Protein AF-U5DQE7-F1 (afdb_monomer_lite)

Sequence (127 aa):
MANWGPDRNLSLDQGKIYVLKVPANRRAEFHFSCESWYENAAIIYNNDPTDPQVFAERGNYACSLSDWNAPIVPHDATYMITSWNKSSPPRAQNPWYKAPIKSNLKARDTSSSGLRTRLTTAITTFL

pLDDT: mean 73.58, std 19.36, range [27.23, 93.06]

Foldseek 3Di:
DFADDPVRNDADDPVQKDKDKDAAQAKEKEFFDEPDQWKKKKWKFFPDNVYTDTPDIAIVLVPRRDMDMDDHHRGIGMIIMWMWTFPDGDDPPTDIDTDHFDWPFDFDPPPDDHRHGYGPRHSPDDD

Structure (mmCIF, N/CA/C/O backbone):
data_AF-U5DQE7-F1
#
_entry.id   AF-U5DQE7-F1
#
loop_
_atom_site.group_PDB
_atom_site.id
_atom_site.type_symbol
_atom_site.label_atom_id
_atom_site.label_alt_id
_atom_site.label_comp_id
_atom_site.label_asym_id
_atom_site.label_entity_id
_atom_site.label_seq_id
_atom_site.pdbx_PDB_ins_code
_atom_site.Cartn_x
_atom_site.Cartn_y
_atom_site.Cartn_z
_atom_site.occupancy
_atom_site.B_iso_or_equiv
_atom_site.auth_seq_id
_atom_site.auth_comp_id
_atom_site.auth_asym_id
_atom_site.auth_atom_id
_atom_site.pdbx_PDB_model_num
ATOM 1 N N . MET A 1 1 ? -13.258 5.498 -15.178 1.00 61.09 1 MET A N 1
ATOM 2 C CA . MET A 1 1 ? -12.520 4.420 -14.483 1.00 61.09 1 MET A CA 1
ATOM 3 C C . MET A 1 1 ? -11.697 5.064 -13.386 1.00 61.09 1 MET A C 1
ATOM 5 O O . MET A 1 1 ? -11.162 6.138 -13.628 1.00 61.09 1 MET A O 1
ATOM 9 N N . ALA A 1 2 ? -11.654 4.457 -12.201 1.00 77.38 2 ALA A N 1
ATOM 10 C CA . ALA A 1 2 ? -10.790 4.909 -11.117 1.00 77.38 2 ALA A CA 1
ATOM 11 C C . ALA A 1 2 ? -9.318 4.692 -11.489 1.00 77.38 2 ALA A C 1
ATOM 13 O O . ALA A 1 2 ? -8.970 3.647 -12.043 1.00 77.38 2 ALA A O 1
ATOM 14 N N . ASN A 1 3 ? -8.475 5.669 -11.170 1.00 86.44 3 ASN A N 1
ATOM 15 C CA . ASN A 1 3 ? -7.058 5.660 -11.496 1.00 86.44 3 ASN A CA 1
ATOM 16 C C . ASN A 1 3 ? -6.209 5.335 -10.261 1.00 86.44 3 ASN A C 1
ATOM 18 O O . ASN A 1 3 ? -6.413 5.913 -9.196 1.00 86.44 3 ASN A O 1
ATOM 22 N N . TRP A 1 4 ? -5.221 4.456 -10.426 1.00 89.44 4 TRP A N 1
ATOM 23 C CA . TRP A 1 4 ? -4.419 3.900 -9.333 1.00 89.44 4 TRP A CA 1
ATOM 24 C C . TRP A 1 4 ? -2.917 4.077 -9.570 1.00 89.44 4 TRP A C 1
ATOM 26 O O . TRP A 1 4 ? -2.478 4.350 -10.689 1.00 89.44 4 TRP A O 1
ATOM 36 N N . GLY A 1 5 ? -2.131 3.861 -8.515 1.00 88.94 5 GLY A N 1
ATOM 37 C CA . GLY A 1 5 ? -0.667 3.881 -8.566 1.00 88.94 5 GLY A CA 1
ATOM 38 C C . GLY A 1 5 ? -0.053 5.270 -8.350 1.00 88.94 5 GLY A C 1
ATOM 39 O O . GLY A 1 5 ? -0.800 6.240 -8.217 1.00 88.94 5 GLY A O 1
ATOM 40 N N . PRO A 1 6 ? 1.291 5.367 -8.324 1.00 85.06 6 PRO A N 1
ATOM 41 C CA . PRO A 1 6 ? 2.011 6.612 -8.018 1.00 85.06 6 PRO A CA 1
ATOM 42 C C . PRO A 1 6 ? 1.651 7.773 -8.959 1.00 85.06 6 PRO A C 1
ATOM 44 O O . PRO A 1 6 ? 1.451 8.901 -8.523 1.00 85.06 6 PRO A O 1
ATOM 47 N N . ASP A 1 7 ? 1.453 7.471 -10.247 1.00 84.69 7 ASP A N 1
ATOM 48 C CA . ASP A 1 7 ? 1.121 8.471 -11.273 1.0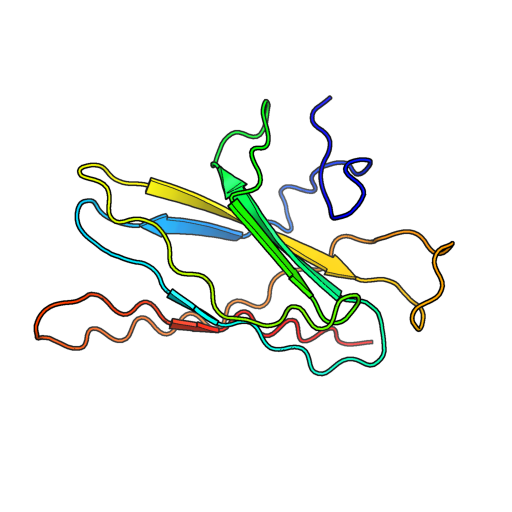0 84.69 7 ASP A CA 1
ATOM 49 C C . ASP A 1 7 ? -0.391 8.597 -11.533 1.00 84.69 7 ASP A C 1
ATOM 51 O O . ASP A 1 7 ? -0.814 9.353 -12.407 1.00 84.69 7 ASP A O 1
ATOM 55 N N . ARG A 1 8 ? -1.224 7.841 -10.800 1.00 85.75 8 ARG A N 1
ATOM 56 C CA . ARG A 1 8 ? -2.691 7.813 -10.945 1.00 85.75 8 ARG A CA 1
ATOM 57 C C . ARG A 1 8 ? -3.142 7.671 -12.403 1.00 85.75 8 ARG A C 1
ATOM 59 O O . ARG A 1 8 ? -3.994 8.418 -12.886 1.00 85.75 8 ARG A O 1
ATOM 66 N N . ASN A 1 9 ? -2.587 6.691 -13.103 1.00 85.19 9 ASN A N 1
ATOM 67 C CA . ASN A 1 9 ? -2.931 6.374 -14.492 1.00 85.19 9 ASN A CA 1
ATOM 68 C C . ASN A 1 9 ? -3.042 4.861 -14.754 1.00 85.19 9 ASN A C 1
ATOM 70 O O . ASN A 1 9 ? -3.178 4.440 -15.901 1.00 85.19 9 ASN A O 1
ATOM 74 N N . LEU A 1 10 ? -2.986 4.038 -13.702 1.00 86.69 10 LEU A N 1
ATOM 75 C CA . LEU A 1 10 ? -3.000 2.582 -13.810 1.00 86.69 10 LEU A CA 1
ATOM 76 C C . LEU A 1 10 ? -4.371 2.023 -13.438 1.00 86.69 10 LEU A C 1
ATOM 78 O O . LEU A 1 10 ? -5.117 2.603 -12.648 1.00 86.69 10 LEU A O 1
ATOM 82 N N . SER A 1 11 ? -4.675 0.847 -13.980 1.00 86.56 11 SER A N 1
ATOM 83 C CA . SER A 1 11 ? -5.838 0.057 -13.573 1.00 86.56 11 SER A CA 1
ATOM 84 C C . SER A 1 11 ? -5.534 -0.766 -12.319 1.00 86.56 11 SER A C 1
ATOM 86 O O . SER A 1 11 ? -4.393 -1.167 -12.076 1.00 86.56 11 SER A O 1
ATOM 88 N N . LEU A 1 12 ? -6.565 -1.047 -11.522 1.00 84.88 12 LEU A N 1
ATOM 89 C CA . LEU A 1 12 ? -6.435 -1.901 -10.346 1.00 84.88 12 LEU A CA 1
ATOM 90 C C . LEU A 1 12 ? -6.511 -3.380 -10.735 1.00 84.88 12 LEU A C 1
ATOM 92 O O . LEU A 1 12 ? -7.550 -3.860 -11.175 1.00 84.88 12 LEU A O 1
ATOM 96 N N . ASP A 1 13 ? -5.431 -4.117 -10.498 1.00 84.25 13 ASP A N 1
ATOM 97 C CA . ASP A 1 13 ? -5.444 -5.583 -10.507 1.00 84.25 13 ASP A CA 1
ATOM 98 C C . ASP A 1 13 ? -5.880 -6.097 -9.124 1.00 84.25 13 ASP A C 1
ATOM 100 O O . ASP A 1 13 ? -5.100 -6.063 -8.165 1.00 84.25 13 ASP A O 1
ATOM 104 N N . GLN A 1 14 ? -7.139 -6.540 -9.018 1.00 79.81 14 GLN A N 1
ATOM 105 C CA . GLN A 1 14 ? -7.742 -7.042 -7.775 1.00 79.81 14 GLN A CA 1
ATOM 106 C C . GLN A 1 14 ? -7.081 -8.331 -7.259 1.00 79.81 14 GLN A C 1
ATOM 108 O O . GLN A 1 14 ? -7.161 -8.613 -6.069 1.00 79.81 14 GLN A O 1
ATOM 113 N N . GLY A 1 15 ? -6.381 -9.097 -8.103 1.00 80.94 15 GLY A N 1
ATOM 114 C CA . GLY A 1 15 ? -5.656 -10.296 -7.667 1.00 80.94 15 GLY A CA 1
ATOM 115 C C . GLY A 1 15 ? -4.363 -9.986 -6.905 1.00 80.94 15 GLY A C 1
ATOM 116 O O . GLY A 1 15 ? -3.750 -10.884 -6.333 1.00 80.94 15 GLY A O 1
ATOM 117 N N . LYS A 1 16 ? -3.930 -8.718 -6.901 1.00 80.12 16 LYS A N 1
ATOM 118 C CA . LYS A 1 16 ? -2.654 -8.259 -6.326 1.00 80.12 16 LYS A CA 1
ATOM 119 C C . LYS A 1 16 ? -2.833 -7.125 -5.317 1.00 80.12 16 LYS A C 1
ATOM 121 O O . LYS A 1 16 ? -1.923 -6.318 -5.111 1.00 80.12 16 LYS A O 1
ATOM 126 N N . ILE A 1 17 ? -4.016 -7.026 -4.717 1.00 85.88 17 ILE A N 1
ATOM 127 C CA . ILE A 1 17 ? -4.270 -6.125 -3.591 1.00 85.88 17 ILE A CA 1
ATOM 128 C C . ILE A 1 17 ? -4.178 -6.897 -2.283 1.00 85.88 17 ILE A C 1
ATOM 130 O O . ILE A 1 17 ? -4.456 -8.093 -2.222 1.00 85.88 17 ILE A O 1
ATOM 134 N N . TYR A 1 18 ? -3.831 -6.184 -1.223 1.00 86.81 18 TYR A N 1
ATOM 135 C CA . TYR A 1 18 ? -3.963 -6.683 0.132 1.00 86.81 18 TYR A CA 1
ATOM 136 C C . TYR A 1 18 ? -4.969 -5.807 0.874 1.00 86.81 18 TYR A C 1
ATOM 138 O O . TYR A 1 18 ? -4.857 -4.584 0.853 1.00 86.81 18 TYR A O 1
ATOM 146 N N . VAL A 1 19 ? -5.960 -6.420 1.515 1.00 87.56 19 VAL A N 1
ATOM 147 C CA . VAL A 1 19 ? -7.005 -5.705 2.254 1.00 87.56 19 VAL A CA 1
ATOM 148 C C . VAL A 1 19 ? -6.808 -5.956 3.742 1.00 87.56 19 VAL A C 1
ATOM 150 O O . VAL A 1 19 ? -6.785 -7.101 4.189 1.00 87.56 19 VAL A O 1
ATOM 153 N N . LEU A 1 20 ? -6.671 -4.881 4.516 1.00 86.56 20 LEU A N 1
ATOM 154 C CA . LEU A 1 20 ? -6.579 -4.937 5.969 1.00 86.56 20 LEU A CA 1
ATOM 155 C C . LEU A 1 20 ? -7.849 -4.385 6.601 1.00 86.56 20 LEU A C 1
ATOM 157 O O . LEU A 1 20 ? -8.171 -3.212 6.417 1.00 86.56 20 LEU A O 1
ATOM 161 N N . LYS A 1 21 ? -8.494 -5.194 7.440 1.00 88.25 21 LYS A N 1
ATOM 162 C CA . LYS A 1 21 ? -9.537 -4.729 8.352 1.00 88.25 21 LYS A CA 1
ATOM 163 C C . LYS A 1 21 ? -8.928 -4.395 9.716 1.00 88.25 21 LYS A C 1
ATOM 165 O O . LYS A 1 21 ? -8.278 -5.240 10.330 1.00 88.25 21 LYS A O 1
ATOM 170 N N . VAL A 1 22 ? -9.142 -3.171 10.186 1.00 83.25 22 VAL A N 1
ATOM 171 C CA . VAL A 1 22 ? -8.717 -2.682 11.502 1.00 83.25 22 VAL A CA 1
ATOM 172 C C . VAL A 1 22 ? -9.962 -2.535 12.375 1.00 83.25 22 VAL A C 1
ATOM 174 O O . VAL A 1 22 ? -10.859 -1.778 12.001 1.00 83.25 22 VAL A O 1
ATOM 177 N N . PRO A 1 23 ? -10.052 -3.248 13.511 1.00 85.19 23 PRO A N 1
ATOM 178 C CA . PRO A 1 23 ? -11.201 -3.132 14.399 1.00 85.19 23 PRO A CA 1
ATOM 179 C C . PRO A 1 23 ? -11.373 -1.716 14.955 1.00 85.19 23 PRO A C 1
ATOM 181 O O . PRO A 1 23 ? -10.384 -1.006 15.170 1.00 85.19 23 PRO A O 1
ATOM 184 N N . ALA A 1 24 ? -12.616 -1.352 15.265 1.00 84.12 24 ALA A N 1
ATOM 185 C CA . ALA A 1 24 ? -12.944 -0.118 15.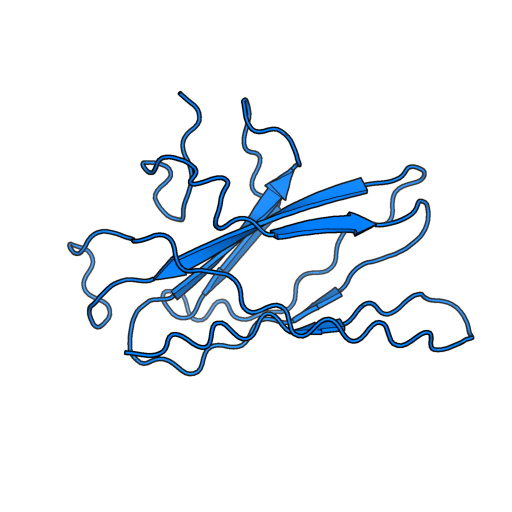973 1.00 84.12 24 ALA A CA 1
ATOM 186 C C . ALA A 1 24 ? -12.042 0.113 17.202 1.00 84.12 24 ALA A C 1
ATOM 188 O O . ALA A 1 24 ? -11.729 -0.811 17.959 1.00 84.12 24 ALA A O 1
ATOM 189 N N . ASN A 1 25 ? -11.645 1.368 17.420 1.00 86.69 25 ASN A N 1
ATOM 190 C CA . ASN A 1 25 ? -10.799 1.815 18.532 1.00 86.69 25 ASN A CA 1
ATOM 191 C C . ASN A 1 25 ? -9.416 1.137 18.604 1.00 86.69 25 ASN A C 1
ATOM 193 O O . ASN A 1 25 ? -8.765 1.143 19.653 1.00 86.69 25 ASN A O 1
ATOM 197 N N . ARG A 1 26 ? -8.939 0.548 17.501 1.00 80.94 26 ARG A N 1
ATOM 198 C CA . ARG A 1 26 ? -7.571 0.030 17.367 1.00 80.94 26 ARG A CA 1
ATOM 199 C C . ARG A 1 26 ? -6.780 0.855 16.356 1.00 80.94 26 ARG A C 1
ATOM 201 O O . ARG A 1 26 ? -7.337 1.582 15.540 1.00 80.94 26 ARG A O 1
ATOM 208 N N . ARG A 1 27 ? -5.454 0.728 16.427 1.00 82.38 27 ARG A N 1
ATOM 209 C CA . ARG A 1 27 ? -4.503 1.346 15.499 1.00 82.38 27 ARG A CA 1
ATOM 210 C C . ARG A 1 27 ? -3.766 0.256 14.734 1.00 82.38 27 ARG A C 1
ATOM 212 O O . ARG A 1 27 ? -3.354 -0.730 15.335 1.00 82.38 27 ARG A O 1
ATOM 219 N N . ALA A 1 28 ? -3.561 0.462 13.439 1.00 80.69 28 ALA A N 1
ATOM 220 C CA . ALA A 1 28 ? -2.615 -0.318 12.649 1.00 80.69 28 ALA A CA 1
ATOM 221 C C . ALA A 1 28 ? -1.363 0.516 12.365 1.00 80.69 28 ALA A C 1
ATOM 223 O O . ALA A 1 28 ? -1.461 1.711 12.074 1.00 80.69 28 ALA A O 1
ATOM 224 N N . GLU A 1 29 ? -0.201 -0.125 12.455 1.00 84.69 29 GLU A N 1
ATOM 225 C CA . GLU A 1 29 ? 1.101 0.476 12.170 1.00 84.69 29 GLU A CA 1
ATOM 226 C C . GLU A 1 29 ? 1.690 -0.233 10.949 1.00 84.69 29 GLU A C 1
ATOM 228 O O . GLU A 1 29 ? 1.798 -1.463 10.907 1.00 84.69 29 GLU A O 1
ATOM 233 N N . PHE A 1 30 ? 2.028 0.547 9.930 1.00 82.94 30 PHE A N 1
ATOM 234 C CA . PHE A 1 30 ? 2.573 0.059 8.675 1.00 82.94 30 PHE A CA 1
ATOM 235 C C . PHE A 1 30 ? 4.040 0.446 8.611 1.00 82.94 30 PHE A C 1
ATOM 237 O O . PHE A 1 30 ? 4.370 1.633 8.575 1.00 82.94 30 PHE A O 1
ATOM 244 N N . HIS A 1 31 ? 4.897 -0.572 8.585 1.00 81.56 31 HIS A N 1
ATOM 245 C CA . HIS A 1 31 ? 6.334 -0.398 8.449 1.00 81.56 31 HIS A CA 1
ATOM 246 C C . HIS A 1 31 ? 6.749 -0.697 7.016 1.00 81.56 31 HIS A C 1
ATOM 248 O O . HIS A 1 31 ? 6.436 -1.770 6.485 1.00 81.56 31 HIS A O 1
ATOM 254 N N . PHE A 1 32 ? 7.460 0.244 6.403 1.00 79.50 32 PHE A N 1
ATOM 255 C CA . PHE A 1 32 ? 7.891 0.143 5.014 1.00 79.50 32 PHE A CA 1
ATOM 256 C C . PHE A 1 32 ? 9.397 -0.073 4.950 1.00 79.50 32 PHE A C 1
ATOM 258 O O . PHE A 1 32 ? 10.180 0.679 5.521 1.00 79.50 32 PHE A O 1
ATOM 265 N N . SER A 1 33 ? 9.809 -1.097 4.214 1.00 79.38 33 SER A N 1
ATOM 266 C CA . SER A 1 33 ? 11.206 -1.329 3.871 1.00 79.38 33 SER A CA 1
ATOM 267 C C . SER A 1 33 ? 11.305 -1.749 2.410 1.00 79.38 33 SER A C 1
ATOM 269 O O . SER A 1 33 ? 10.366 -2.305 1.836 1.00 79.38 33 SER A O 1
ATOM 271 N N . CYS A 1 34 ? 12.438 -1.445 1.787 1.00 76.56 34 CYS A N 1
ATOM 272 C CA . CYS A 1 34 ? 12.687 -1.775 0.394 1.00 76.56 34 CYS A CA 1
ATOM 273 C C . CYS A 1 34 ? 14.158 -2.139 0.220 1.00 76.56 34 CYS A C 1
ATOM 275 O O . CYS A 1 34 ? 15.036 -1.305 0.423 1.00 76.56 34 CYS A O 1
ATOM 277 N N . GLU A 1 35 ? 14.410 -3.375 -0.196 1.00 75.50 35 GLU A N 1
ATOM 278 C CA . GLU A 1 35 ? 15.738 -3.880 -0.550 1.00 75.50 35 GLU A CA 1
ATOM 279 C C . GLU A 1 35 ? 15.780 -4.097 -2.063 1.00 75.50 35 GLU A C 1
ATOM 281 O O . GLU A 1 35 ? 15.776 -5.215 -2.568 1.00 75.50 35 GLU A O 1
ATOM 286 N N . SER A 1 36 ? 15.721 -2.999 -2.813 1.00 74.62 36 SER A N 1
ATOM 287 C CA . SER A 1 36 ? 15.698 -3.043 -4.272 1.00 74.62 36 SER A CA 1
ATOM 288 C C . SER A 1 36 ? 16.381 -1.822 -4.861 1.00 74.62 36 SER A C 1
ATOM 290 O O . SER A 1 36 ? 16.256 -0.708 -4.349 1.00 74.62 36 SER A O 1
ATOM 292 N N . TRP A 1 37 ? 17.088 -2.055 -5.964 1.00 72.19 37 TRP A N 1
ATOM 293 C CA . TRP A 1 37 ? 17.744 -1.023 -6.763 1.00 72.19 37 TRP A CA 1
ATOM 294 C C . TRP A 1 37 ? 16.777 -0.350 -7.746 1.00 72.19 37 TRP A C 1
ATOM 296 O O . TRP A 1 37 ? 17.087 0.705 -8.297 1.00 72.19 37 TRP A O 1
ATOM 306 N N . TYR A 1 38 ? 15.613 -0.960 -7.982 1.00 80.25 38 TYR A N 1
ATOM 307 C CA . TYR A 1 38 ? 14.571 -0.418 -8.848 1.00 80.25 38 TYR A CA 1
ATOM 308 C C . TYR A 1 38 ? 13.547 0.365 -8.041 1.00 80.25 38 TYR A C 1
ATOM 310 O O . TYR A 1 38 ? 13.410 0.166 -6.834 1.00 80.25 38 TYR A O 1
ATOM 318 N N . GLU A 1 39 ? 12.830 1.271 -8.698 1.00 84.00 39 GLU A N 1
ATOM 319 C CA . GLU A 1 39 ? 11.789 2.054 -8.034 1.00 84.00 39 GLU A CA 1
ATOM 320 C C . GLU A 1 39 ? 10.638 1.146 -7.592 1.00 84.00 39 GLU A C 1
ATOM 322 O O . GLU A 1 39 ? 10.113 0.359 -8.378 1.00 84.00 39 GLU A O 1
ATOM 327 N N . ASN A 1 40 ? 10.247 1.265 -6.327 1.00 84.88 40 ASN A N 1
ATOM 328 C CA . ASN A 1 40 ? 9.141 0.554 -5.706 1.00 84.88 40 ASN A CA 1
ATOM 329 C C . ASN A 1 40 ? 8.267 1.546 -4.947 1.00 84.88 40 ASN A C 1
ATOM 331 O O . ASN A 1 40 ? 8.777 2.463 -4.301 1.00 84.88 40 ASN A O 1
ATOM 335 N N . ALA A 1 41 ? 6.962 1.307 -4.978 1.00 87.50 41 ALA A N 1
ATOM 336 C CA . ALA A 1 41 ? 5.970 2.046 -4.225 1.00 87.50 41 ALA A CA 1
ATOM 337 C C . ALA A 1 41 ? 4.998 1.086 -3.531 1.00 87.50 41 ALA A C 1
ATOM 339 O O . ALA A 1 41 ? 4.624 0.043 -4.069 1.00 87.50 41 ALA A O 1
ATOM 340 N N . ALA A 1 42 ? 4.544 1.465 -2.348 1.00 88.75 42 ALA A N 1
ATOM 341 C CA . ALA A 1 42 ? 3.374 0.935 -1.685 1.00 88.75 42 ALA A CA 1
ATOM 342 C C . ALA A 1 42 ? 2.415 2.087 -1.405 1.00 88.75 42 ALA A C 1
ATOM 344 O O . ALA A 1 42 ? 2.820 3.144 -0.921 1.00 88.75 42 ALA A O 1
ATOM 345 N N . ILE A 1 43 ? 1.140 1.878 -1.717 1.00 91.06 43 ILE A N 1
ATOM 346 C CA . ILE A 1 43 ? 0.109 2.901 -1.554 1.00 91.06 43 ILE A CA 1
ATOM 347 C C . ILE A 1 43 ? -1.061 2.307 -0.786 1.00 91.06 43 ILE A C 1
ATOM 349 O O . ILE A 1 43 ? -1.546 1.226 -1.135 1.00 91.06 43 ILE A O 1
ATOM 353 N N . ILE A 1 44 ? -1.482 3.026 0.250 1.00 91.69 44 ILE A N 1
ATOM 354 C CA . ILE A 1 44 ? -2.632 2.732 1.097 1.00 91.69 44 ILE A CA 1
ATOM 355 C C . ILE A 1 44 ? -3.787 3.623 0.655 1.00 91.69 44 ILE A C 1
ATOM 357 O O . ILE A 1 44 ? -3.653 4.848 0.632 1.00 91.69 44 ILE A O 1
ATOM 361 N N . TYR A 1 45 ? -4.920 2.998 0.365 1.00 93.06 45 TYR A N 1
ATOM 362 C CA . TYR A 1 45 ? -6.165 3.646 -0.019 1.00 93.06 45 TYR A CA 1
ATOM 363 C C . TYR A 1 45 ? -7.284 3.358 0.984 1.00 93.06 45 TYR A C 1
ATOM 365 O O . TYR A 1 45 ? -7.200 2.419 1.788 1.00 93.06 45 TYR A O 1
ATOM 373 N N . ASN A 1 46 ? -8.363 4.131 0.885 1.00 90.56 46 ASN A N 1
ATOM 374 C CA . ASN A 1 46 ? -9.682 3.684 1.324 1.00 90.56 46 ASN A CA 1
ATOM 375 C C . ASN A 1 46 ? -10.096 2.399 0.586 1.00 90.56 46 ASN A C 1
ATOM 377 O O . ASN A 1 46 ? -9.612 2.076 -0.499 1.00 90.56 46 ASN A O 1
ATOM 381 N N . ASN A 1 47 ? -11.005 1.637 1.189 1.00 87.69 47 ASN A N 1
ATOM 382 C CA . ASN A 1 47 ? -11.566 0.443 0.563 1.00 87.69 47 ASN A CA 1
ATOM 383 C C . ASN A 1 47 ? -12.746 0.783 -0.365 1.00 87.69 47 ASN A C 1
ATOM 385 O O . ASN A 1 47 ? -13.799 0.155 -0.275 1.00 87.69 47 ASN A O 1
ATOM 389 N N . ASP A 1 48 ? -12.579 1.794 -1.221 1.00 86.06 48 ASP A N 1
ATOM 390 C CA . ASP A 1 48 ? -13.532 2.140 -2.275 1.00 86.06 48 ASP A CA 1
ATOM 391 C C . ASP A 1 48 ? -12.847 1.988 -3.645 1.00 86.06 48 ASP A C 1
ATOM 393 O O . ASP A 1 48 ? -11.949 2.760 -3.985 1.00 86.06 48 ASP A O 1
ATOM 397 N N . PRO A 1 49 ? -13.222 0.977 -4.447 1.00 79.81 49 PR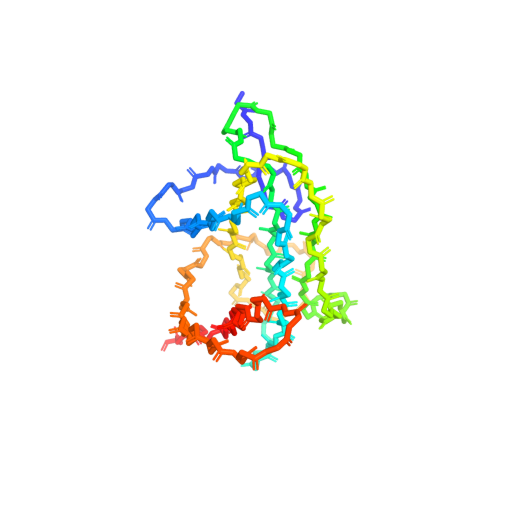O A N 1
ATOM 398 C CA . PRO A 1 49 ? -12.627 0.761 -5.761 1.00 79.81 49 PRO A CA 1
ATOM 399 C C . PRO A 1 49 ? -13.114 1.759 -6.829 1.00 79.81 49 PRO A C 1
ATOM 401 O O . PRO A 1 49 ? -12.580 1.767 -7.939 1.00 79.81 49 PRO A O 1
ATOM 404 N N . THR A 1 50 ? -14.139 2.563 -6.539 1.00 83.62 50 THR A N 1
ATOM 405 C CA . THR A 1 50 ? -14.710 3.549 -7.467 1.00 83.62 50 THR A CA 1
ATOM 406 C C . THR A 1 50 ? -14.169 4.957 -7.238 1.00 83.62 50 THR A C 1
ATOM 408 O O . THR A 1 50 ? -14.018 5.695 -8.212 1.00 83.62 50 THR A O 1
ATOM 411 N N . ASP A 1 51 ? -13.797 5.282 -5.996 1.00 86.25 51 ASP A N 1
ATOM 412 C CA . ASP A 1 51 ? -13.189 6.559 -5.609 1.00 86.25 51 ASP A CA 1
ATOM 413 C C . ASP A 1 51 ? -11.942 6.355 -4.718 1.00 86.25 51 ASP A C 1
ATOM 415 O O . ASP A 1 51 ? -12.022 6.397 -3.483 1.00 86.25 51 ASP A O 1
ATOM 419 N N . PRO A 1 52 ? -10.774 6.079 -5.331 1.00 87.75 52 PRO A N 1
ATOM 420 C CA . PRO A 1 52 ? -9.539 5.820 -4.609 1.00 87.75 52 PRO A CA 1
ATOM 421 C C . PRO A 1 52 ? -9.006 7.072 -3.917 1.00 87.75 52 PRO A C 1
ATOM 423 O O . PRO A 1 52 ? -8.361 7.928 -4.527 1.00 87.75 52 PRO A O 1
ATOM 426 N N . GLN A 1 53 ? -9.153 7.122 -2.602 1.00 90.62 53 GLN A N 1
ATOM 427 C CA . GLN A 1 53 ? -8.511 8.116 -1.759 1.00 90.62 53 GLN A CA 1
ATOM 428 C C . GLN A 1 53 ? -7.191 7.572 -1.212 1.00 90.62 53 GLN A C 1
ATOM 430 O O . GLN A 1 53 ? -7.175 6.615 -0.440 1.00 90.62 53 GLN A O 1
ATOM 435 N N . VAL A 1 54 ? -6.077 8.214 -1.571 1.00 92.00 54 VAL A N 1
ATOM 436 C CA . VAL A 1 54 ? -4.744 7.880 -1.047 1.00 92.00 54 VAL A CA 1
ATOM 437 C C . VAL A 1 54 ? -4.602 8.391 0.387 1.00 92.00 54 VAL A C 1
ATOM 439 O O . VAL A 1 54 ? -4.655 9.595 0.629 1.00 92.00 54 VAL A O 1
ATOM 442 N N . PHE A 1 55 ? -4.351 7.483 1.329 1.00 91.81 55 PHE A N 1
ATOM 443 C CA . PHE A 1 55 ? -3.959 7.825 2.699 1.00 91.81 55 PHE A CA 1
ATOM 444 C C . PHE A 1 55 ? -2.448 7.977 2.849 1.00 91.81 55 PHE A C 1
ATOM 446 O O . PHE A 1 55 ? -1.975 8.865 3.559 1.00 91.81 55 PHE A O 1
ATOM 453 N N . ALA A 1 56 ? -1.685 7.095 2.204 1.00 90.88 56 ALA A N 1
ATOM 454 C CA . ALA A 1 56 ? -0.234 7.115 2.257 1.00 90.88 56 ALA A CA 1
ATOM 455 C C . ALA A 1 56 ? 0.366 6.491 1.002 1.00 90.88 56 ALA A C 1
ATOM 457 O O . ALA A 1 56 ? -0.104 5.463 0.528 1.00 90.88 56 ALA A O 1
ATOM 458 N N . GLU A 1 57 ? 1.450 7.087 0.526 1.00 91.25 57 GLU A N 1
ATOM 459 C CA . GLU A 1 57 ? 2.298 6.580 -0.546 1.00 91.25 57 GLU A CA 1
ATOM 460 C C . GLU A 1 57 ? 3.739 6.560 -0.031 1.00 91.25 57 GLU A C 1
ATOM 462 O O . GLU A 1 57 ? 4.219 7.545 0.545 1.00 91.25 57 GLU A O 1
ATOM 467 N N . ARG A 1 58 ? 4.390 5.404 -0.139 1.00 89.44 58 ARG A N 1
ATOM 468 C CA . ARG A 1 58 ? 5.732 5.135 0.387 1.00 89.44 58 ARG A CA 1
ATOM 469 C C . ARG A 1 58 ? 6.538 4.361 -0.635 1.00 89.44 58 ARG A C 1
ATOM 471 O O . ARG A 1 58 ? 5.993 3.516 -1.328 1.00 89.44 58 ARG A O 1
ATOM 478 N N . GLY A 1 59 ? 7.831 4.619 -0.727 1.00 84.00 59 GLY A N 1
ATOM 479 C CA . GLY A 1 59 ? 8.687 4.003 -1.728 1.00 84.00 59 GLY A CA 1
ATOM 480 C C . GLY A 1 59 ? 10.108 4.544 -1.715 1.00 84.00 59 GLY A C 1
ATOM 481 O O . GLY A 1 59 ? 10.397 5.580 -1.114 1.00 84.00 59 GLY A O 1
ATOM 482 N N . ASN A 1 60 ? 11.010 3.846 -2.398 1.00 82.00 60 ASN A N 1
ATOM 483 C CA . ASN A 1 60 ? 12.418 4.243 -2.485 1.00 82.00 60 ASN A CA 1
ATOM 484 C C . ASN A 1 60 ? 12.677 5.354 -3.525 1.00 82.00 60 ASN A C 1
ATOM 486 O O . ASN A 1 60 ? 13.655 6.077 -3.376 1.00 82.00 60 ASN A O 1
ATOM 490 N N . TYR A 1 61 ? 11.794 5.554 -4.513 1.00 75.12 61 TYR A N 1
ATOM 491 C CA . TYR A 1 61 ? 11.926 6.585 -5.566 1.00 75.12 61 TYR A CA 1
ATOM 492 C C . TYR A 1 61 ? 11.882 8.032 -5.049 1.00 75.12 61 TYR A C 1
ATOM 494 O O . TYR A 1 61 ? 12.306 8.950 -5.742 1.00 75.12 61 TYR A O 1
ATOM 502 N N . ALA A 1 62 ? 11.407 8.238 -3.820 1.00 68.19 62 ALA A N 1
ATOM 503 C CA . ALA A 1 62 ? 11.420 9.529 -3.132 1.00 68.19 62 ALA A CA 1
ATOM 504 C C . ALA A 1 62 ? 12.068 9.438 -1.737 1.00 68.19 62 ALA A C 1
ATOM 506 O O . ALA A 1 62 ? 11.828 10.296 -0.889 1.00 68.19 62 ALA A O 1
ATOM 507 N N . CYS A 1 63 ? 12.823 8.362 -1.460 1.00 65.56 63 CYS A N 1
ATOM 508 C CA . CYS A 1 63 ? 13.346 8.033 -0.125 1.00 65.56 63 CYS A CA 1
ATOM 509 C C . CYS A 1 63 ? 12.273 8.080 0.986 1.00 65.56 63 CYS A C 1
ATOM 511 O O . CYS A 1 63 ? 12.565 8.339 2.153 1.00 65.56 63 CYS A O 1
ATOM 513 N N . SER A 1 64 ? 11.017 7.817 0.626 1.00 74.56 64 SER A N 1
ATOM 514 C CA . SER A 1 64 ? 9.850 7.920 1.497 1.00 74.56 64 SER A CA 1
ATOM 515 C C . SER A 1 64 ? 9.506 6.536 2.035 1.00 74.56 64 SER A C 1
ATOM 517 O O . SER A 1 64 ? 8.528 5.913 1.633 1.00 74.56 64 SER A O 1
ATOM 519 N N . LEU A 1 65 ? 10.354 6.015 2.918 1.00 81.44 65 LEU A N 1
ATOM 520 C CA . LEU A 1 65 ? 10.136 4.734 3.608 1.00 81.44 65 LEU A CA 1
ATOM 521 C C . LEU A 1 65 ? 9.708 4.936 5.067 1.00 81.44 65 LEU A C 1
ATOM 523 O O . LEU A 1 65 ? 9.845 4.038 5.889 1.00 81.44 65 LEU A O 1
ATOM 527 N N . SER A 1 66 ? 9.204 6.124 5.403 1.00 83.44 66 SER A N 1
ATOM 528 C CA . SER A 1 66 ? 8.716 6.404 6.747 1.00 83.44 66 SER A CA 1
ATOM 529 C C . SER A 1 66 ? 7.469 5.586 7.063 1.00 83.44 66 SER A C 1
ATOM 531 O O . SER A 1 66 ? 6.577 5.419 6.224 1.00 83.44 66 SER A O 1
ATOM 533 N N . ASP A 1 67 ? 7.396 5.119 8.304 1.00 85.50 67 ASP A N 1
ATOM 534 C CA . ASP A 1 67 ? 6.231 4.413 8.819 1.00 85.50 67 ASP A CA 1
ATOM 535 C C . ASP A 1 67 ? 4.958 5.260 8.684 1.00 85.50 67 ASP A C 1
ATOM 537 O O . ASP A 1 67 ? 4.980 6.498 8.722 1.00 85.50 67 ASP A O 1
ATOM 541 N N . TRP A 1 68 ? 3.822 4.583 8.540 1.00 86.69 68 TRP A N 1
ATOM 542 C CA . TRP A 1 68 ? 2.513 5.224 8.559 1.00 86.69 68 TRP A CA 1
ATOM 543 C C . TRP A 1 68 ? 1.607 4.561 9.587 1.00 86.69 68 TRP A C 1
ATOM 545 O O . TRP A 1 68 ? 1.549 3.337 9.702 1.00 86.69 68 TRP A O 1
ATOM 555 N N . ASN A 1 69 ? 0.869 5.390 10.317 1.00 86.31 69 ASN A N 1
ATOM 556 C CA . ASN A 1 69 ? -0.066 4.949 11.337 1.00 86.31 69 ASN A CA 1
ATOM 557 C C . ASN A 1 69 ? -1.486 5.254 10.875 1.00 86.31 69 ASN A C 1
ATOM 559 O O . ASN A 1 69 ? -1.807 6.408 10.583 1.00 86.31 69 ASN A O 1
ATOM 563 N N . ALA A 1 70 ? -2.339 4.233 10.863 1.00 85.38 70 ALA A N 1
ATOM 564 C CA . ALA A 1 70 ? -3.757 4.428 10.615 1.00 85.38 70 ALA A CA 1
ATOM 565 C C . ALA A 1 70 ? -4.392 5.269 11.740 1.00 85.38 70 ALA A C 1
ATOM 567 O O . ALA A 1 70 ? -4.045 5.076 12.913 1.00 85.38 70 ALA A O 1
ATOM 568 N N . PRO A 1 71 ? -5.323 6.187 11.424 1.00 86.62 71 PRO A N 1
ATOM 569 C CA . PRO A 1 71 ? -6.067 6.915 12.444 1.00 86.62 71 PRO A CA 1
ATOM 570 C C . PRO A 1 71 ? -6.914 5.953 13.286 1.00 86.62 71 PRO A C 1
ATOM 572 O O . PRO A 1 71 ? -7.451 4.970 12.778 1.00 86.62 71 PRO A O 1
ATOM 575 N N . ILE A 1 72 ? -7.055 6.253 14.578 1.00 86.25 72 ILE A N 1
ATOM 576 C CA . ILE A 1 72 ? -7.979 5.527 15.455 1.00 86.25 72 ILE A CA 1
ATOM 577 C C . ILE A 1 72 ? -9.385 6.059 15.186 1.00 86.25 72 ILE A C 1
ATOM 579 O O . ILE A 1 72 ? -9.628 7.258 15.315 1.00 86.25 72 ILE A O 1
ATOM 583 N N . VAL A 1 73 ? -10.304 5.167 14.826 1.00 88.00 73 VAL A N 1
ATOM 584 C CA . VAL A 1 73 ? -11.697 5.504 14.508 1.00 88.00 73 VAL A CA 1
ATOM 585 C C . VAL A 1 73 ? -12.671 4.652 15.333 1.00 88.00 73 VAL A C 1
ATOM 587 O O . VAL A 1 73 ? -12.323 3.534 15.720 1.00 88.00 73 VAL A O 1
ATOM 590 N N . PRO A 1 74 ? -13.893 5.145 15.617 1.00 89.44 74 PRO A N 1
ATOM 591 C CA . PRO A 1 74 ? -14.862 4.445 16.469 1.00 89.44 74 PRO A CA 1
ATOM 592 C C . PRO A 1 74 ? -15.584 3.277 15.772 1.00 89.44 74 PRO A C 1
ATOM 594 O O . PRO A 1 74 ? -16.439 2.640 16.381 1.00 89.44 74 PRO A O 1
ATOM 597 N N . HIS A 1 75 ? -15.269 2.997 14.508 1.00 89.50 75 HIS A N 1
ATOM 598 C CA . HIS A 1 75 ? -15.858 1.934 13.693 1.00 89.50 75 HIS A CA 1
ATOM 599 C C . HIS A 1 75 ? -14.758 1.108 13.018 1.00 89.50 75 HIS A C 1
ATOM 601 O O . HIS A 1 75 ? -13.610 1.541 12.946 1.00 89.50 75 HIS A O 1
ATOM 607 N N . ASP A 1 76 ? -15.100 -0.080 12.522 1.00 86.50 76 ASP A N 1
ATOM 608 C CA . ASP A 1 76 ? -14.158 -0.903 11.764 1.00 86.50 76 ASP A CA 1
ATOM 609 C C . ASP A 1 76 ? -13.720 -0.169 10.490 1.00 86.50 76 ASP A C 1
ATOM 611 O O . ASP A 1 76 ? -14.548 0.193 9.653 1.00 86.50 76 ASP A O 1
ATOM 615 N N . ALA A 1 77 ? -12.413 0.019 10.325 1.00 87.56 77 ALA A N 1
ATOM 616 C CA . ALA A 1 77 ? -11.831 0.615 9.130 1.00 87.56 77 ALA A CA 1
ATOM 617 C C . ALA A 1 77 ? -11.286 -0.472 8.206 1.00 87.56 77 ALA A C 1
ATOM 619 O O . ALA A 1 77 ? -10.744 -1.480 8.659 1.00 87.56 77 ALA A O 1
ATOM 620 N N . THR A 1 78 ? -11.391 -0.253 6.897 1.00 90.56 78 THR A N 1
ATOM 621 C CA . THR A 1 78 ? -10.775 -1.134 5.902 1.00 90.56 78 THR A CA 1
ATOM 622 C C . THR A 1 78 ? -9.831 -0.331 5.025 1.00 90.56 78 THR A C 1
ATOM 624 O O . THR A 1 78 ? -10.214 0.693 4.462 1.00 90.56 78 THR A O 1
ATOM 627 N N . TYR A 1 79 ? -8.601 -0.818 4.913 1.00 88.88 79 TYR A N 1
ATOM 628 C CA . TYR A 1 79 ? -7.544 -0.216 4.116 1.00 88.88 79 TYR A CA 1
ATOM 629 C C . TYR A 1 79 ? -7.160 -1.158 2.990 1.00 88.88 79 TYR A C 1
ATOM 631 O O . TYR A 1 79 ? -6.904 -2.342 3.224 1.00 88.88 79 TYR A O 1
ATOM 639 N N . MET A 1 80 ? -7.077 -0.622 1.779 1.00 91.25 80 MET A N 1
ATOM 640 C CA . MET A 1 80 ? -6.562 -1.359 0.637 1.00 91.25 80 MET A CA 1
ATOM 641 C C . MET A 1 80 ? -5.115 -0.957 0.390 1.00 91.25 80 MET A C 1
ATOM 643 O O . MET A 1 80 ? -4.805 0.211 0.176 1.00 91.25 80 MET A O 1
ATOM 647 N N . ILE A 1 81 ? -4.223 -1.937 0.404 1.00 90.19 81 ILE A N 1
ATOM 648 C CA . ILE A 1 81 ? -2.800 -1.757 0.157 1.00 90.19 81 ILE A CA 1
ATOM 649 C C . ILE A 1 81 ? -2.464 -2.304 -1.225 1.00 90.19 81 ILE A C 1
ATOM 651 O O . ILE A 1 81 ? -2.893 -3.386 -1.634 1.00 90.19 81 ILE A O 1
ATOM 655 N N . THR A 1 82 ? -1.670 -1.531 -1.954 1.00 89.75 82 THR A N 1
ATOM 656 C CA . THR A 1 82 ? -1.161 -1.880 -3.277 1.00 89.75 82 THR A CA 1
ATOM 657 C C . THR A 1 82 ? 0.351 -1.748 -3.309 1.00 89.75 82 THR A C 1
ATOM 659 O O . THR A 1 82 ? 0.892 -0.886 -2.621 1.00 89.75 82 THR A O 1
ATOM 662 N N . SER A 1 83 ? 1.021 -2.567 -4.119 1.00 88.44 83 SER A N 1
ATOM 663 C CA . SER A 1 83 ? 2.453 -2.443 -4.387 1.00 88.44 83 SER A CA 1
ATOM 664 C C . SER A 1 83 ? 2.709 -2.298 -5.884 1.00 88.44 83 SER A C 1
ATOM 666 O O . SER A 1 83 ? 2.011 -2.895 -6.708 1.00 88.44 8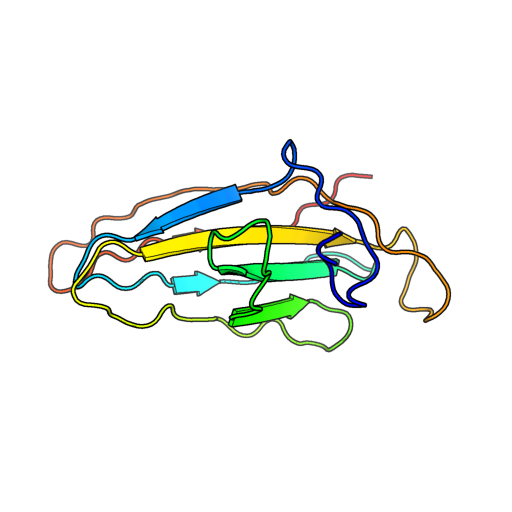3 SER A O 1
ATOM 668 N N . TRP A 1 84 ? 3.694 -1.474 -6.219 1.00 87.69 84 TRP A N 1
ATOM 669 C CA . TRP A 1 84 ? 4.092 -1.129 -7.573 1.00 87.69 84 TRP A CA 1
ATOM 670 C C . TRP A 1 84 ? 5.608 -1.141 -7.678 1.00 87.69 84 TRP A C 1
ATOM 672 O O . TRP A 1 84 ? 6.297 -0.769 -6.731 1.00 87.69 84 TRP A O 1
ATOM 682 N N . ASN A 1 85 ? 6.126 -1.525 -8.835 1.00 87.00 85 ASN A N 1
ATOM 683 C CA . ASN A 1 85 ? 7.550 -1.485 -9.121 1.00 87.00 85 ASN A CA 1
ATOM 684 C C . ASN A 1 85 ? 7.802 -1.051 -10.564 1.00 87.00 85 ASN A C 1
ATOM 686 O O . ASN A 1 85 ? 6.956 -1.228 -11.440 1.00 87.00 85 ASN A O 1
ATOM 690 N N . LYS A 1 86 ? 8.992 -0.522 -10.823 1.00 84.06 86 LYS A N 1
ATOM 691 C CA . LYS A 1 86 ? 9.525 -0.401 -12.178 1.00 84.06 86 LYS A CA 1
ATOM 692 C C . LYS A 1 86 ? 10.500 -1.535 -12.453 1.00 84.06 86 LYS A C 1
ATOM 694 O O . LYS A 1 86 ? 11.104 -2.103 -11.545 1.00 84.06 86 LYS A O 1
ATOM 699 N N . SER A 1 87 ? 10.673 -1.844 -13.730 1.00 75.88 87 SER A N 1
ATOM 700 C CA . SER A 1 87 ? 11.652 -2.822 -14.215 1.00 75.88 87 SER A CA 1
ATOM 701 C C . SER A 1 87 ? 13.037 -2.206 -14.457 1.00 75.88 87 SER A C 1
ATOM 703 O O . SER A 1 87 ? 13.860 -2.791 -15.155 1.00 75.88 87 SER A O 1
ATOM 705 N N . SER A 1 88 ? 13.293 -0.997 -13.950 1.00 66.81 88 SER A N 1
ATOM 706 C CA . SER A 1 88 ? 14.545 -0.279 -14.169 1.00 66.81 88 SER A CA 1
ATOM 707 C C . SER A 1 88 ? 14.956 0.549 -12.952 1.00 66.81 88 SER A C 1
ATOM 709 O O . SER A 1 88 ? 14.106 0.903 -12.129 1.00 66.81 88 SER A O 1
ATOM 711 N N . PRO A 1 89 ? 16.237 0.954 -12.882 1.00 65.69 89 PRO A N 1
ATOM 712 C CA . PRO A 1 89 ? 16.683 2.012 -11.979 1.00 65.69 89 PRO A CA 1
ATOM 713 C C . PRO A 1 89 ? 15.880 3.308 -12.211 1.00 65.69 89 PRO A C 1
ATOM 715 O O . PRO A 1 89 ? 15.258 3.435 -13.275 1.00 65.69 89 PRO A O 1
ATOM 718 N N . PRO A 1 90 ? 15.901 4.266 -11.265 1.00 61.22 90 PRO A N 1
ATOM 719 C CA . PRO A 1 90 ? 15.124 5.505 -11.325 1.00 61.22 90 PRO A CA 1
ATOM 720 C C . PRO A 1 90 ? 15.397 6.288 -12.616 1.00 61.22 90 PRO A C 1
ATOM 722 O O . PRO A 1 90 ? 16.390 7.000 -12.761 1.00 61.22 90 PRO A O 1
ATOM 725 N N . ARG A 1 91 ? 14.512 6.109 -13.598 1.00 57.75 91 ARG A N 1
ATOM 726 C CA . ARG A 1 91 ? 14.418 6.888 -14.832 1.00 57.75 91 ARG A CA 1
ATOM 727 C C . ARG A 1 91 ? 12.939 7.150 -15.061 1.00 57.75 91 ARG A C 1
ATOM 729 O O . ARG A 1 91 ? 12.146 6.216 -15.175 1.00 57.75 91 ARG A O 1
ATOM 736 N N . ALA A 1 92 ? 12.580 8.428 -15.125 1.00 56.53 92 ALA A N 1
ATOM 737 C CA . ALA A 1 92 ? 11.200 8.913 -15.085 1.00 56.53 92 ALA A CA 1
ATOM 738 C C . ALA A 1 92 ? 10.270 8.363 -16.188 1.00 56.53 92 ALA A C 1
ATOM 740 O O . ALA A 1 92 ? 9.062 8.512 -16.084 1.00 56.53 92 ALA A O 1
ATOM 741 N N . GLN A 1 93 ? 10.807 7.728 -17.234 1.00 67.81 93 GLN A N 1
ATOM 742 C CA . GLN A 1 93 ? 10.045 7.334 -18.424 1.00 67.81 93 GLN A CA 1
ATOM 743 C C . GLN A 1 93 ? 9.537 5.887 -18.414 1.00 67.81 93 GLN A C 1
ATOM 745 O O . GLN A 1 93 ? 8.693 5.546 -19.238 1.00 67.81 93 GLN A O 1
ATOM 750 N N . ASN A 1 94 ? 10.032 5.027 -17.519 1.00 75.88 94 ASN A N 1
ATOM 751 C CA . ASN A 1 94 ? 9.611 3.627 -17.521 1.00 75.88 94 ASN A CA 1
ATOM 752 C C . ASN A 1 94 ? 8.288 3.435 -16.764 1.00 75.88 94 ASN A C 1
ATOM 754 O O . ASN A 1 94 ? 8.109 4.033 -15.698 1.00 75.88 94 ASN A O 1
ATOM 758 N N . PRO A 1 95 ? 7.368 2.607 -17.292 1.00 79.94 95 PRO A N 1
ATOM 759 C CA . PRO A 1 95 ? 6.049 2.421 -16.705 1.00 79.94 95 PRO A CA 1
ATOM 760 C C . PRO A 1 95 ? 6.120 1.668 -15.372 1.00 79.94 95 PRO A C 1
ATOM 762 O O . PRO A 1 95 ? 7.016 0.854 -15.131 1.00 79.94 95 PRO A O 1
ATOM 765 N N . TRP A 1 96 ? 5.136 1.933 -14.516 1.00 84.25 96 TRP A N 1
ATOM 766 C CA . TRP A 1 96 ? 4.894 1.181 -13.291 1.00 84.25 96 TRP A CA 1
ATOM 767 C C . TRP A 1 96 ? 4.146 -0.117 -13.584 1.00 84.25 96 TRP A C 1
ATOM 769 O O . TRP A 1 96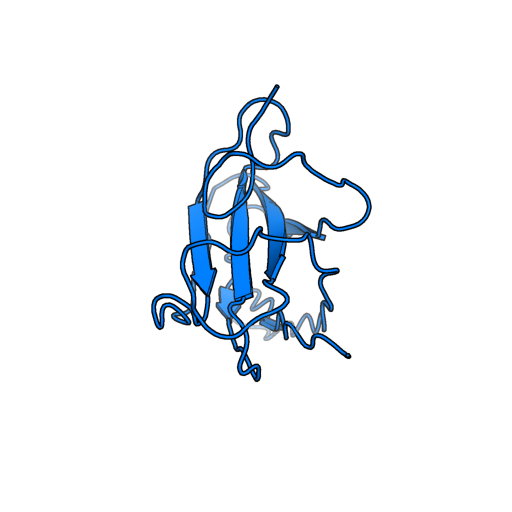 ? 3.193 -0.146 -14.362 1.00 84.25 96 TRP A O 1
ATOM 779 N N . TYR A 1 97 ? 4.520 -1.172 -12.874 1.00 83.31 97 TYR A N 1
ATOM 780 C CA . TYR A 1 97 ? 3.850 -2.463 -12.903 1.00 83.31 97 TYR A CA 1
ATOM 781 C C . TYR A 1 97 ? 3.323 -2.803 -11.519 1.00 83.31 97 TYR A C 1
ATOM 783 O O . TYR A 1 97 ? 3.913 -2.438 -10.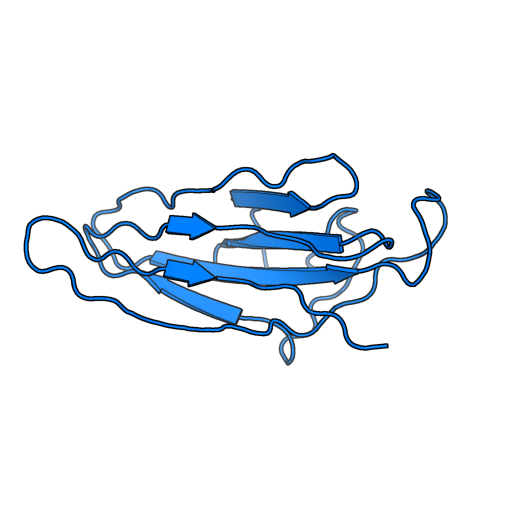502 1.00 83.31 97 TYR A O 1
ATOM 791 N N . LYS A 1 98 ? 2.190 -3.505 -11.470 1.00 80.25 98 LYS A N 1
ATOM 792 C CA . LYS A 1 98 ? 1.630 -3.987 -10.210 1.00 80.25 98 LYS A CA 1
ATOM 793 C C . LYS A 1 98 ? 2.439 -5.177 -9.699 1.00 80.25 98 LYS A C 1
ATOM 795 O O . LYS A 1 98 ? 2.461 -6.226 -10.349 1.00 80.25 98 LYS A O 1
ATOM 800 N N . ALA A 1 99 ? 3.009 -5.040 -8.507 1.00 75.00 99 ALA A N 1
ATOM 801 C CA . ALA A 1 99 ? 3.728 -6.106 -7.825 1.00 75.00 99 ALA A CA 1
ATOM 802 C C . ALA A 1 99 ? 2.812 -6.830 -6.819 1.00 75.00 99 ALA A C 1
ATOM 804 O O . ALA A 1 99 ? 1.978 -6.189 -6.170 1.00 75.00 99 ALA A O 1
ATOM 805 N N . PRO A 1 100 ? 2.944 -8.160 -6.662 1.00 71.44 100 PRO A N 1
ATOM 806 C CA . PRO A 1 100 ? 2.260 -8.877 -5.597 1.00 71.44 100 PRO A CA 1
ATOM 807 C C . PRO A 1 100 ? 2.799 -8.437 -4.231 1.00 71.44 100 PRO A C 1
ATOM 809 O O . PRO A 1 100 ? 4.005 -8.288 -4.035 1.00 71.44 100 PRO A O 1
ATOM 812 N N . ILE A 1 101 ? 1.902 -8.270 -3.263 1.00 67.25 101 ILE A N 1
ATOM 813 C CA . ILE A 1 101 ? 2.281 -7.966 -1.883 1.00 67.25 101 ILE A CA 1
ATOM 814 C C . ILE A 1 101 ? 2.642 -9.269 -1.170 1.00 67.25 101 ILE A C 1
ATOM 816 O O . ILE A 1 101 ? 1.789 -10.135 -0.977 1.00 67.25 101 ILE A O 1
ATOM 820 N N . LYS A 1 102 ? 3.897 -9.396 -0.725 1.00 61.69 102 LYS A N 1
ATOM 821 C CA . LYS A 1 102 ? 4.288 -10.421 0.250 1.00 61.69 102 LYS A CA 1
ATOM 822 C C . LYS A 1 102 ? 4.011 -9.894 1.654 1.00 61.69 102 LYS A C 1
ATOM 824 O O . LYS A 1 102 ? 4.807 -9.158 2.230 1.00 61.69 102 LYS A O 1
ATOM 829 N N . SER A 1 103 ? 2.858 -10.252 2.209 1.00 54.03 103 SER A N 1
ATOM 830 C CA . SER A 1 103 ? 2.514 -9.912 3.589 1.00 54.03 103 SER A CA 1
ATOM 831 C C . SER A 1 103 ? 3.050 -10.977 4.551 1.00 54.03 103 SER A C 1
ATOM 833 O O . SER A 1 103 ? 2.488 -12.068 4.643 1.00 54.03 103 SER A O 1
ATOM 835 N N . ASN A 1 104 ? 4.097 -10.661 5.318 1.00 50.78 104 ASN A N 1
ATOM 836 C CA . ASN A 1 104 ? 4.457 -11.440 6.507 1.00 50.78 104 ASN A CA 1
ATOM 837 C C . ASN A 1 104 ? 3.611 -10.948 7.687 1.00 50.78 104 ASN A C 1
ATOM 839 O O . ASN A 1 104 ? 4.058 -10.149 8.509 1.00 50.78 104 ASN A O 1
ATOM 843 N N . LEU A 1 105 ? 2.356 -11.395 7.750 1.00 46.28 105 LEU A N 1
ATOM 844 C CA . LEU A 1 105 ? 1.466 -11.075 8.862 1.00 46.28 105 LEU A CA 1
ATOM 845 C C . LEU A 1 105 ? 1.905 -11.836 10.111 1.00 46.28 105 LEU A C 1
ATOM 847 O O . LEU A 1 105 ? 1.644 -13.028 10.256 1.00 46.28 105 LEU A O 1
ATOM 851 N N . LYS A 1 106 ? 2.543 -11.132 11.045 1.00 41.94 106 LYS A N 1
ATOM 852 C CA . LYS A 1 106 ? 2.652 -11.582 12.435 1.00 41.94 106 LYS A CA 1
ATOM 853 C C . LYS A 1 106 ? 1.832 -10.633 13.297 1.00 41.94 106 LYS A C 1
ATOM 855 O O . LYS A 1 106 ? 2.331 -9.601 13.741 1.00 41.94 106 LYS A O 1
ATOM 860 N N . ALA A 1 107 ? 0.569 -10.984 13.533 1.00 38.84 107 ALA A N 1
ATOM 861 C CA . ALA A 1 107 ? -0.205 -10.360 14.598 1.00 38.84 107 ALA A CA 1
ATOM 862 C C . ALA A 1 107 ? 0.467 -10.731 15.930 1.00 38.84 107 ALA A C 1
ATOM 864 O O . ALA A 1 107 ? 0.429 -11.886 16.350 1.00 38.84 107 ALA A O 1
ATOM 865 N N . ARG A 1 108 ? 1.167 -9.782 16.558 1.00 37.62 108 ARG A N 1
ATOM 866 C CA . ARG A 1 108 ? 1.624 -9.937 17.941 1.00 37.62 108 ARG A CA 1
ATOM 867 C C . ARG A 1 108 ? 0.607 -9.239 18.823 1.00 37.62 108 ARG A C 1
ATOM 869 O O . ARG A 1 108 ? 0.545 -8.013 18.845 1.00 37.62 108 ARG A O 1
ATOM 876 N N . ASP A 1 109 ? -0.180 -10.031 19.536 1.00 36.03 109 ASP A N 1
ATOM 877 C CA . ASP A 1 109 ? -1.026 -9.518 20.603 1.00 36.03 109 ASP A CA 1
ATOM 878 C C . ASP A 1 109 ? -0.130 -9.248 21.819 1.00 36.03 109 ASP A C 1
ATOM 880 O O . ASP A 1 109 ? 0.171 -10.130 22.620 1.00 36.03 109 ASP A O 1
ATOM 884 N N . THR A 1 110 ? 0.434 -8.043 21.894 1.00 39.50 110 THR A N 1
ATOM 885 C CA . THR A 1 110 ? 1.087 -7.579 23.119 1.00 39.50 110 THR A CA 1
ATOM 886 C C . THR A 1 110 ? -0.001 -7.051 24.033 1.00 39.50 110 THR A C 1
ATOM 888 O O . THR A 1 110 ? -0.396 -5.890 23.942 1.00 39.50 110 THR A O 1
ATOM 891 N N . SER A 1 111 ? -0.505 -7.928 24.896 1.00 36.00 111 SER A N 1
ATOM 892 C CA . SER A 1 111 ? -1.465 -7.624 25.950 1.00 36.00 111 SER A CA 1
ATOM 893 C C . SER A 1 111 ? -0.892 -6.609 26.948 1.00 36.00 111 SER A C 1
ATOM 895 O O . SER A 1 111 ? -0.303 -6.955 27.967 1.00 36.00 111 SER A O 1
ATOM 897 N N . SER A 1 112 ? -1.017 -5.332 26.606 1.00 37.38 112 SER A N 1
ATOM 898 C CA . SER A 1 112 ? -1.483 -4.214 27.432 1.00 37.38 112 SER A CA 1
ATOM 899 C C . SER A 1 112 ? -1.533 -2.980 26.513 1.00 37.38 112 SER A C 1
ATOM 901 O O . SER A 1 112 ? -0.561 -2.644 25.849 1.00 37.38 112 SER A O 1
ATOM 903 N N . SER A 1 113 ? -2.719 -2.376 26.397 1.00 41.34 113 SER A N 1
ATOM 904 C CA . SER A 1 113 ? -3.022 -1.093 25.724 1.00 41.34 113 SER A CA 1
ATOM 905 C C . SER A 1 113 ? -2.855 -0.907 24.197 1.00 41.34 113 SER A C 1
ATOM 907 O O . SER A 1 113 ? -3.076 0.204 23.717 1.00 41.34 113 SER A O 1
ATOM 909 N N . GLY A 1 114 ? -2.631 -1.935 23.371 1.00 37.19 114 GLY A N 1
ATOM 910 C CA . GLY A 1 114 ? -2.753 -1.749 21.914 1.00 37.19 114 GLY A CA 1
ATOM 911 C C . GLY A 1 114 ? -2.536 -3.008 21.085 1.00 37.19 114 GLY A C 1
ATOM 912 O O . GLY A 1 114 ? -1.565 -3.726 21.294 1.00 37.19 114 GLY A O 1
ATOM 913 N N . LEU A 1 115 ? -3.420 -3.262 20.114 1.00 37.25 115 LEU A N 1
ATOM 914 C CA . LEU A 1 115 ? -3.181 -4.290 19.100 1.00 37.25 115 LEU A CA 1
ATOM 915 C C . LEU A 1 115 ? -2.083 -3.744 18.179 1.00 37.25 115 LEU A C 1
ATOM 917 O O . LEU A 1 115 ? -2.337 -2.837 17.393 1.00 37.25 115 LEU A O 1
ATOM 921 N N . ARG A 1 116 ? -0.848 -4.235 18.310 1.00 36.75 116 ARG A N 1
ATOM 922 C CA . ARG A 1 116 ? 0.245 -3.898 17.390 1.00 36.75 116 ARG A CA 1
ATOM 923 C C . ARG A 1 116 ? 0.263 -4.916 16.260 1.00 36.75 116 ARG A C 1
ATOM 925 O O . ARG A 1 116 ? 1.004 -5.899 16.288 1.00 36.75 116 ARG A O 1
ATOM 932 N N . THR A 1 117 ? -0.557 -4.686 15.242 1.00 36.31 117 THR A N 1
ATOM 933 C CA . THR A 1 117 ? -0.439 -5.437 13.990 1.00 36.31 117 THR A CA 1
ATOM 934 C C . THR A 1 117 ? 0.787 -4.920 13.247 1.00 36.31 117 THR A C 1
ATOM 936 O O . THR A 1 117 ? 0.716 -3.888 12.590 1.00 36.31 117 THR A O 1
ATOM 939 N N . ARG A 1 118 ? 1.921 -5.624 13.357 1.00 34.19 118 ARG A N 1
ATOM 940 C CA . ARG A 1 118 ? 3.074 -5.390 12.480 1.00 34.19 118 ARG A CA 1
ATOM 941 C C . ARG A 1 118 ? 2.772 -5.990 11.115 1.00 34.19 118 ARG A C 1
ATOM 943 O O . ARG A 1 118 ? 2.938 -7.190 10.900 1.00 34.19 118 ARG A O 1
ATOM 950 N N . LEU A 1 119 ? 2.345 -5.141 10.190 1.00 35.66 119 LEU A N 1
ATOM 951 C CA . LEU A 1 119 ? 2.417 -5.441 8.768 1.00 35.66 119 LEU A CA 1
ATOM 952 C C . LEU A 1 119 ? 3.814 -5.080 8.283 1.00 35.66 119 LEU A C 1
ATOM 954 O O . LEU A 1 119 ? 4.097 -3.935 7.940 1.00 35.66 119 LEU A O 1
ATOM 958 N N . THR A 1 120 ? 4.702 -6.072 8.278 1.00 35.00 120 THR A N 1
ATOM 959 C CA . THR A 1 120 ? 5.941 -5.979 7.511 1.00 35.00 120 THR A CA 1
ATOM 960 C C . THR A 1 120 ? 5.574 -6.254 6.061 1.00 35.00 120 THR A C 1
ATOM 962 O O . THR A 1 120 ? 5.506 -7.409 5.633 1.00 35.00 120 THR A O 1
ATOM 965 N N . THR A 1 121 ? 5.281 -5.191 5.313 1.00 39.22 121 THR A N 1
ATOM 966 C CA . THR A 1 121 ? 5.205 -5.287 3.855 1.00 39.22 121 THR A CA 1
ATOM 967 C C . THR A 1 121 ? 6.637 -5.251 3.349 1.00 39.22 121 THR A C 1
ATOM 969 O O . THR A 1 121 ? 7.161 -4.198 3.000 1.00 39.22 121 THR A O 1
ATOM 972 N N . ALA A 1 122 ? 7.300 -6.406 3.385 1.00 36.28 122 ALA A N 1
ATOM 973 C CA . ALA A 1 122 ? 8.543 -6.579 2.660 1.00 36.28 122 ALA A CA 1
ATOM 974 C C . ALA A 1 122 ? 8.163 -6.653 1.179 1.00 36.28 122 ALA A C 1
ATOM 976 O O . ALA A 1 122 ? 7.624 -7.661 0.715 1.00 36.28 122 ALA A O 1
ATOM 977 N N . ILE A 1 123 ? 8.391 -5.569 0.437 1.00 37.44 123 ILE A N 1
ATOM 978 C CA . ILE A 1 123 ? 8.354 -5.619 -1.025 1.00 37.44 123 ILE A CA 1
ATOM 979 C C . ILE A 1 123 ? 9.618 -6.377 -1.447 1.00 37.44 123 ILE A C 1
ATOM 981 O O . ILE A 1 123 ? 10.641 -5.790 -1.781 1.00 37.44 123 ILE A O 1
ATOM 985 N N . THR A 1 124 ? 9.588 -7.705 -1.320 1.00 32.91 124 THR A N 1
ATOM 986 C CA . THR A 1 124 ? 10.647 -8.576 -1.829 1.00 32.91 124 THR A CA 1
ATOM 987 C C . THR A 1 124 ? 10.261 -8.984 -3.240 1.00 32.91 124 THR A C 1
ATOM 989 O O . THR A 1 124 ? 9.571 -9.986 -3.454 1.00 32.91 124 THR A O 1
ATOM 992 N N . THR A 1 125 ? 10.672 -8.169 -4.204 1.00 28.45 125 THR A N 1
ATOM 993 C CA . THR A 1 125 ? 10.552 -8.469 -5.630 1.00 28.45 125 THR A CA 1
ATOM 994 C C . THR A 1 125 ? 11.643 -9.479 -5.983 1.00 28.45 125 THR A C 1
ATOM 996 O O . THR A 1 125 ? 12.827 -9.172 -5.877 1.00 28.45 125 THR A O 1
ATOM 999 N N . PHE A 1 126 ? 11.253 -10.701 -6.344 1.00 27.23 126 PHE A N 1
ATOM 1000 C CA . PHE A 1 126 ? 12.167 -11.680 -6.932 1.00 27.23 126 PHE A CA 1
ATOM 1001 C C . PHE A 1 126 ? 12.205 -11.409 -8.437 1.00 27.23 126 PHE A C 1
ATOM 1003 O O . PHE A 1 126 ? 11.140 -11.314 -9.053 1.00 27.23 126 PHE A O 1
ATOM 1010 N N . LEU A 1 127 ? 13.410 -11.211 -8.977 1.00 29.36 127 LEU A N 1
ATOM 1011 C CA . LEU A 1 127 ? 13.673 -11.271 -10.416 1.00 29.36 127 LEU A CA 1
ATOM 1012 C C . LEU A 1 127 ? 13.671 -12.730 -10.871 1.00 29.36 127 LEU A C 1
ATOM 1014 O O . LEU A 1 127 ? 14.197 -13.569 -10.103 1.00 29.36 127 LEU A O 1
#

Organism: NCBI:txid582515

Radius of gyration: 14.8 Å; chains: 1; bounding box: 34×21×46 Å

Secondary structure (DSSP, 8-state):
---BTTTT-BPP-GGGEEEEEE-TT--EEEEEEE--SS-EEEEEEES-SSS--EEEEEEGGGTB---EEPPP-SS-EEEEEEEEE-SSSS-TTSPPEEEPP-EEEEEE--TTT--EEEEEEEE----